Protein AF-A0A9D6LA74-F1 (afdb_monomer)

Radius of gyration: 14.02 Å; Cα contacts (8 Å, |Δi|>4): 87; chains: 1; bounding box: 35×27×33 Å

Mean predicted aligned error: 2.51 Å

Sequence (96 aa):
MTKRDMIVRLLLNLKGAYLRANEDESALAAVDRLLLITPDDPDQVRDRGLLLYRLQRHGPALDGLTDYLRRLPDAPDRESIEAHVATLRQIVASLN

Nearest PDB structures (foldseek):
  9gaw-assembly1_K  TM=8.231E-01  e=3.648E-02  Homo sapiens
  6hpg-assembly1_A  TM=8.186E-01  e=3.451E-02  Arabidopsis thaliana
  1a17-assembly1_A  TM=8.443E-01  e=6.366E-02  Homo sapiens
  6q3q-assembly1_B  TM=8.489E-01  e=8.410E-02  Arabidopsis
  6fdp-assembly1_A  TM=7.719E-01  e=6.731E-02  Homo sapiens

Organism: Eiseniibacteriota bacterium (NCBI:txid2212470)

Solvent-accessible surface area (backbone atoms only — not comparable to full-atom values): 5228 Å² total; per-residue (Å²): 138,51,75,66,56,52,51,52,53,51,36,54,51,47,25,53,50,22,56,75,68,69,36,53,70,60,20,38,56,29,37,55,56,45,35,76,76,42,73,80,42,63,66,50,46,43,52,42,14,54,38,30,43,75,70,67,40,44,67,66,13,39,55,38,42,52,50,45,47,69,76,40,78,82,43,93,58,42,70,63,54,50,53,51,42,54,51,35,50,57,54,58,61,73,77,111

Foldseek 3Di:
DDPLVVLLVVLVVQLVVCVVVVVLVSNLVSLVVNCVSVVPPLVSLLSNLVSCVVVVVLPSSLVSLVVSCVVCVPDPCNVVSVVSNVVSVVVVVVVD

InterPro domains:
  IPR011990 Tetratricopeptide-like helical domain superfamily [G3DSA:1.25.40.10] (4-94)
  IPR011990 Tetratricopeptide-like helical domain superfamily [SSF48452] (8-91)

pLDDT: mean 97.0, std 4.45, range [63.38, 98.88]

Structure (mmCIF, N/CA/C/O backbone):
data_AF-A0A9D6LA74-F1
#
_entry.id   AF-A0A9D6LA74-F1
#
loop_
_atom_site.group_PDB
_atom_site.id
_atom_site.type_symbol
_atom_site.label_atom_id
_atom_site.label_alt_id
_atom_site.label_comp_id
_atom_site.label_asym_id
_atom_site.label_entity_id
_atom_site.label_seq_id
_atom_site.pdbx_PDB_ins_code
_atom_site.Cartn_x
_atom_site.Cartn_y
_atom_site.Cartn_z
_atom_site.occupancy
_atom_site.B_iso_or_equiv
_atom_site.auth_seq_id
_atom_site.auth_comp_id
_atom_site.auth_asym_id
_atom_site.auth_atom_id
_atom_site.pdbx_PDB_model_num
ATOM 1 N N . MET A 1 1 ? 17.924 -5.823 -21.010 1.00 76.38 1 MET A N 1
ATOM 2 C CA . MET A 1 1 ? 17.682 -5.122 -19.731 1.00 76.38 1 MET A CA 1
ATOM 3 C C . MET A 1 1 ? 17.831 -3.632 -19.969 1.00 76.38 1 MET A C 1
ATOM 5 O O . MET A 1 1 ? 18.909 -3.189 -20.347 1.00 76.38 1 MET A O 1
ATOM 9 N N . THR A 1 2 ? 16.740 -2.881 -19.860 1.00 95.31 2 THR A N 1
ATOM 10 C CA . THR A 1 2 ? 16.713 -1.436 -20.123 1.00 95.31 2 THR A CA 1
ATOM 11 C C . THR A 1 2 ? 17.006 -0.629 -18.854 1.00 95.31 2 THR A C 1
ATOM 13 O O . THR A 1 2 ? 16.946 -1.150 -17.739 1.00 95.31 2 THR A O 1
ATOM 16 N N . LYS A 1 3 ? 17.286 0.675 -19.004 1.00 93.94 3 LYS A N 1
ATOM 17 C CA . LYS A 1 3 ? 17.384 1.605 -17.860 1.00 93.94 3 LYS A CA 1
ATOM 18 C C . LYS A 1 3 ? 16.103 1.613 -17.022 1.00 93.94 3 LYS A C 1
ATOM 20 O O . LYS A 1 3 ? 16.175 1.673 -15.800 1.00 93.94 3 LYS A O 1
ATOM 25 N N . ARG A 1 4 ? 14.947 1.486 -17.678 1.00 94.94 4 ARG A N 1
ATOM 26 C CA . ARG A 1 4 ? 13.640 1.367 -17.029 1.00 94.94 4 ARG A CA 1
ATOM 27 C C . ARG A 1 4 ? 13.570 0.122 -16.144 1.00 94.94 4 ARG A C 1
ATOM 29 O O . ARG A 1 4 ? 13.238 0.244 -14.971 1.00 94.94 4 ARG A O 1
ATOM 36 N N . ASP A 1 5 ? 13.959 -1.039 -16.673 1.00 95.25 5 ASP A N 1
ATOM 37 C CA . ASP A 1 5 ? 13.931 -2.310 -15.929 1.00 95.25 5 ASP A CA 1
ATOM 38 C C . ASP A 1 5 ? 14.870 -2.276 -14.716 1.00 95.25 5 ASP A C 1
ATOM 40 O O . ASP A 1 5 ? 14.539 -2.792 -13.649 1.00 95.25 5 ASP A O 1
ATOM 44 N N . MET A 1 6 ? 16.033 -1.628 -14.862 1.00 97.38 6 MET A N 1
ATOM 45 C CA . MET A 1 6 ? 16.971 -1.398 -13.759 1.00 97.38 6 MET A CA 1
ATOM 46 C C . MET A 1 6 ? 16.352 -0.552 -12.644 1.00 97.38 6 MET A C 1
ATOM 48 O O . MET A 1 6 ? 16.457 -0.922 -11.476 1.00 97.38 6 MET A O 1
ATOM 52 N N . ILE A 1 7 ? 15.683 0.550 -12.996 1.00 97.31 7 ILE A N 1
ATOM 53 C CA . ILE A 1 7 ? 15.025 1.432 -12.022 1.00 97.31 7 ILE A CA 1
ATOM 54 C C . ILE A 1 7 ? 13.897 0.691 -11.301 1.00 97.31 7 ILE A C 1
ATOM 56 O O . ILE A 1 7 ? 13.834 0.740 -10.075 1.00 97.31 7 ILE A O 1
ATOM 60 N N . VAL A 1 8 ? 13.052 -0.043 -12.030 1.00 97.75 8 VAL A N 1
ATOM 61 C CA . VAL A 1 8 ? 11.973 -0.842 -11.426 1.00 97.75 8 VAL A CA 1
ATOM 62 C C . VAL A 1 8 ? 12.546 -1.866 -10.447 1.00 97.75 8 VAL A C 1
ATOM 64 O O . VAL A 1 8 ? 12.095 -1.942 -9.307 1.00 97.75 8 VAL A O 1
ATOM 67 N N . ARG A 1 9 ? 13.592 -2.608 -10.838 1.00 97.94 9 ARG A N 1
ATOM 68 C CA . ARG A 1 9 ? 14.234 -3.588 -9.949 1.00 97.94 9 ARG A CA 1
ATOM 69 C C . ARG A 1 9 ? 14.804 -2.935 -8.689 1.00 97.94 9 ARG A C 1
ATOM 71 O O . ARG A 1 9 ? 14.621 -3.473 -7.600 1.00 97.94 9 ARG A O 1
ATOM 78 N N . LEU A 1 10 ? 15.482 -1.795 -8.826 1.00 98.44 10 LEU A N 1
ATOM 79 C CA . LEU A 1 10 ? 16.043 -1.063 -7.692 1.00 98.44 10 LEU A CA 1
ATOM 80 C C . LEU A 1 10 ? 14.946 -0.579 -6.735 1.00 98.44 10 LEU A C 1
ATOM 82 O O . LEU A 1 10 ? 15.068 -0.770 -5.529 1.00 98.44 10 LEU A O 1
ATOM 86 N N . LEU A 1 11 ? 13.864 -0.003 -7.262 1.00 98.69 11 LEU A N 1
ATOM 87 C CA . LEU A 1 11 ? 12.741 0.470 -6.453 1.00 98.69 11 LEU A CA 1
ATOM 88 C C . LEU A 1 11 ? 12.015 -0.678 -5.742 1.00 98.69 11 LEU A C 1
ATOM 90 O O . LEU A 1 11 ? 11.679 -0.540 -4.569 1.00 98.69 11 LEU A O 1
ATOM 94 N N . LEU A 1 12 ? 11.834 -1.828 -6.399 1.00 98.56 12 LEU A N 1
ATOM 95 C CA . LEU A 1 12 ? 11.280 -3.027 -5.759 1.00 98.56 12 LEU A CA 1
ATOM 96 C C . LEU A 1 12 ? 12.179 -3.527 -4.619 1.00 98.56 12 LEU A C 1
ATOM 98 O O . LEU A 1 12 ? 11.681 -3.886 -3.551 1.00 98.56 12 LEU A O 1
ATOM 102 N N . ASN A 1 13 ? 13.501 -3.507 -4.815 1.00 98.69 13 ASN A N 1
ATOM 103 C CA . ASN A 1 13 ? 14.457 -3.876 -3.771 1.00 98.69 13 ASN A CA 1
ATOM 104 C C . ASN A 1 13 ? 14.406 -2.900 -2.584 1.00 98.69 13 ASN A C 1
ATOM 106 O O . ASN A 1 13 ? 14.396 -3.350 -1.437 1.00 98.69 13 ASN A O 1
ATOM 110 N N . LEU A 1 14 ? 14.333 -1.590 -2.850 1.00 98.69 14 LEU A N 1
ATOM 111 C CA . LEU A 1 14 ? 14.185 -0.557 -1.820 1.00 98.69 14 LEU A CA 1
ATOM 112 C C . LEU A 1 14 ? 12.872 -0.710 -1.053 1.00 98.69 14 LEU A C 1
ATOM 114 O O . LEU A 1 14 ? 12.905 -0.759 0.171 1.00 98.69 14 LEU A O 1
ATOM 118 N N . LYS A 1 15 ? 11.741 -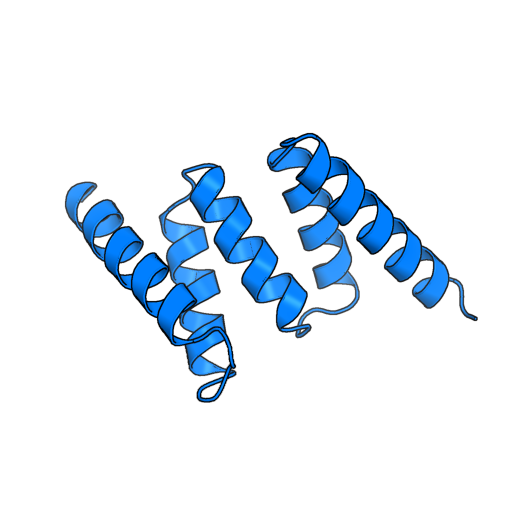0.886 -1.750 1.00 98.75 15 LYS A N 1
ATOM 119 C CA . LYS A 1 15 ? 10.441 -1.179 -1.128 1.00 98.75 15 LYS A CA 1
ATOM 120 C C . LYS A 1 15 ? 10.566 -2.348 -0.153 1.00 98.75 15 LYS A C 1
ATOM 122 O O . LYS A 1 15 ? 10.202 -2.224 1.010 1.00 98.75 15 LYS A O 1
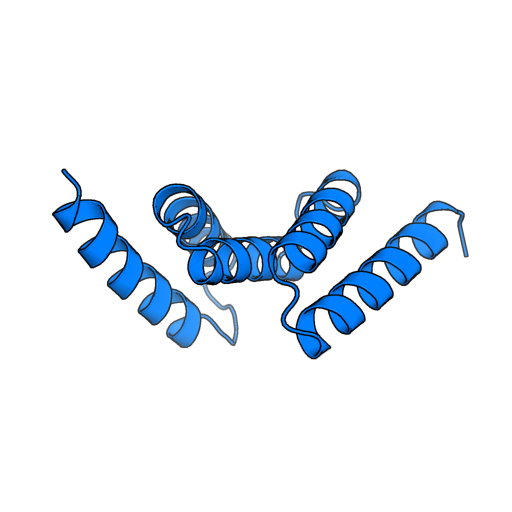ATOM 127 N N . GLY A 1 16 ? 11.130 -3.470 -0.606 1.00 98.69 16 GLY A N 1
ATOM 128 C CA . GLY A 1 16 ? 11.319 -4.646 0.242 1.00 98.69 16 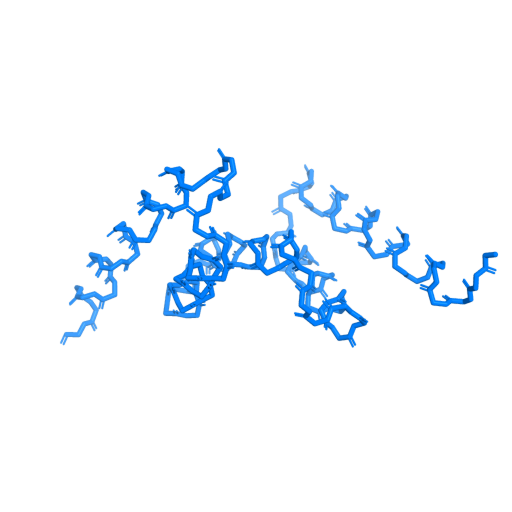GLY A CA 1
ATOM 129 C C . GLY A 1 16 ? 12.226 -4.387 1.451 1.00 98.69 16 GLY A C 1
ATOM 130 O O . GLY A 1 16 ? 11.953 -4.902 2.532 1.00 98.69 16 GLY A O 1
ATOM 131 N N . ALA A 1 17 ? 13.294 -3.601 1.291 1.00 98.81 17 ALA A N 1
ATOM 132 C CA . ALA A 1 17 ? 14.184 -3.233 2.392 1.00 98.81 17 ALA A CA 1
ATOM 133 C C . ALA A 1 17 ? 13.479 -2.353 3.434 1.00 98.81 17 ALA A C 1
ATOM 135 O O . ALA A 1 17 ? 13.529 -2.678 4.619 1.00 98.81 17 ALA A O 1
ATOM 136 N N . TYR A 1 18 ? 12.764 -1.316 2.995 1.00 98.81 18 TYR A N 1
ATOM 137 C CA . TYR A 1 18 ? 12.007 -0.429 3.877 1.00 98.81 18 TYR A CA 1
ATOM 138 C C . TYR A 1 18 ? 10.877 -1.156 4.609 1.00 98.81 18 TYR A C 1
ATOM 140 O O . TYR A 1 18 ? 10.723 -0.978 5.813 1.00 98.81 18 TYR A O 1
ATOM 148 N N . LEU A 1 19 ? 10.158 -2.058 3.930 1.00 98.44 19 LEU A N 1
ATOM 149 C CA . LEU A 1 19 ? 9.134 -2.892 4.567 1.00 98.44 19 LEU A CA 1
ATOM 150 C C . LEU A 1 19 ? 9.714 -3.774 5.680 1.00 98.44 19 LEU A C 1
ATOM 152 O O . LEU A 1 19 ? 9.129 -3.853 6.755 1.00 98.44 19 LEU A O 1
ATOM 156 N N . ARG A 1 20 ? 10.877 -4.407 5.459 1.00 98.50 20 ARG A N 1
ATOM 157 C CA . ARG A 1 20 ? 11.557 -5.208 6.498 1.00 98.50 20 ARG A CA 1
ATOM 158 C C . ARG A 1 20 ? 12.052 -4.359 7.669 1.00 98.50 20 ARG A C 1
ATOM 160 O O . ARG A 1 20 ? 12.110 -4.858 8.786 1.00 98.50 20 ARG A O 1
ATOM 167 N N . ALA A 1 21 ? 12.411 -3.105 7.409 1.00 98.44 21 ALA A N 1
ATOM 168 C CA . ALA A 1 21 ? 12.827 -2.145 8.426 1.00 98.44 21 ALA A CA 1
ATOM 169 C C . ALA A 1 21 ? 11.645 -1.453 9.136 1.00 98.44 21 ALA A C 1
ATOM 171 O O . ALA A 1 21 ? 11.872 -0.687 10.066 1.00 98.44 21 ALA A O 1
ATOM 172 N N . ASN A 1 22 ? 10.396 -1.726 8.730 1.00 97.75 22 ASN A N 1
ATOM 173 C CA . ASN A 1 22 ? 9.189 -1.014 9.173 1.00 97.75 22 ASN A CA 1
ATOM 174 C C . ASN A 1 22 ? 9.226 0.505 8.909 1.00 97.75 22 ASN A C 1
ATOM 176 O O . ASN A 1 22 ? 8.582 1.284 9.608 1.00 97.75 22 ASN A O 1
ATOM 180 N N . GLU A 1 23 ? 9.959 0.935 7.881 1.00 98.69 23 GLU A N 1
ATOM 181 C CA . GLU A 1 23 ? 10.017 2.330 7.443 1.00 98.69 23 GLU A CA 1
ATOM 182 C C . GLU A 1 23 ? 8.906 2.622 6.422 1.00 98.69 23 GLU A C 1
ATOM 184 O O . GLU A 1 23 ? 9.137 2.689 5.212 1.00 98.69 23 GLU A O 1
ATOM 189 N N . ASP A 1 24 ? 7.675 2.779 6.907 1.00 98.44 24 ASP A N 1
ATOM 190 C CA . ASP A 1 24 ? 6.484 2.832 6.047 1.00 98.44 24 ASP A CA 1
ATOM 191 C C . ASP A 1 24 ? 6.432 4.050 5.117 1.00 98.44 24 ASP A C 1
ATOM 193 O O . ASP A 1 24 ? 6.027 3.920 3.962 1.00 98.44 24 ASP A O 1
ATOM 197 N N . GLU A 1 25 ? 6.904 5.218 5.562 1.00 98.69 25 GLU A N 1
ATOM 198 C CA . GLU A 1 25 ? 7.011 6.410 4.704 1.00 98.69 25 GLU A CA 1
ATOM 199 C C . GLU A 1 25 ? 7.994 6.185 3.545 1.00 98.69 25 GLU A C 1
ATOM 201 O O . GLU A 1 25 ? 7.701 6.508 2.392 1.00 98.69 25 GLU A O 1
ATOM 206 N N . SER A 1 26 ? 9.149 5.574 3.826 1.00 98.81 26 SER A N 1
ATOM 207 C CA . SER A 1 26 ? 10.159 5.254 2.814 1.00 98.81 26 SER A CA 1
ATOM 208 C C . SER A 1 26 ? 9.643 4.206 1.821 1.00 98.81 26 SER A C 1
ATOM 210 O O . SER A 1 26 ? 9.837 4.338 0.608 1.00 98.81 26 SER A O 1
ATOM 212 N N . ALA A 1 27 ? 8.939 3.182 2.317 1.00 98.88 27 ALA A N 1
ATOM 213 C CA . ALA A 1 27 ? 8.303 2.167 1.483 1.00 98.88 27 ALA A CA 1
ATOM 214 C C . ALA A 1 27 ? 7.229 2.781 0.573 1.00 98.88 27 ALA A C 1
ATOM 216 O O . ALA A 1 27 ? 7.228 2.516 -0.632 1.00 98.88 27 AL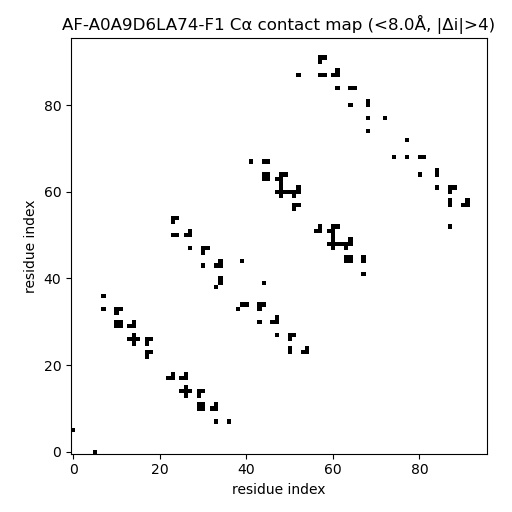A A O 1
ATOM 217 N N . LEU A 1 28 ? 6.371 3.650 1.119 1.00 98.81 28 LEU A N 1
ATOM 218 C CA . LEU A 1 28 ? 5.342 4.356 0.356 1.00 98.81 28 LEU A CA 1
ATOM 219 C C . LEU A 1 28 ? 5.973 5.203 -0.750 1.00 98.81 28 LEU A C 1
ATOM 221 O O . LEU A 1 28 ? 5.555 5.130 -1.902 1.00 98.81 28 LEU A O 1
ATOM 225 N N . ALA A 1 29 ? 7.048 5.923 -0.435 1.00 98.81 29 ALA A N 1
ATOM 226 C CA . ALA A 1 29 ? 7.746 6.746 -1.408 1.00 98.81 29 ALA A CA 1
ATOM 227 C C . ALA A 1 29 ? 8.381 5.912 -2.546 1.00 98.81 29 ALA A C 1
ATOM 229 O O . ALA A 1 29 ? 8.490 6.391 -3.681 1.00 98.81 29 ALA A O 1
ATOM 230 N N . ALA A 1 30 ? 8.817 4.676 -2.278 1.00 98.81 30 ALA A N 1
ATOM 231 C CA . ALA A 1 30 ? 9.281 3.753 -3.315 1.00 98.81 30 ALA A CA 1
ATOM 232 C C . ALA A 1 30 ? 8.121 3.253 -4.195 1.00 98.81 30 ALA A C 1
ATOM 234 O O . ALA A 1 30 ? 8.262 3.211 -5.419 1.00 98.81 30 ALA A O 1
ATOM 235 N N . VAL A 1 31 ? 6.971 2.934 -3.590 1.00 98.81 31 VAL A N 1
ATOM 236 C CA . VAL A 1 31 ? 5.749 2.525 -4.302 1.00 98.81 31 VAL A CA 1
ATOM 237 C C . VAL A 1 31 ? 5.213 3.645 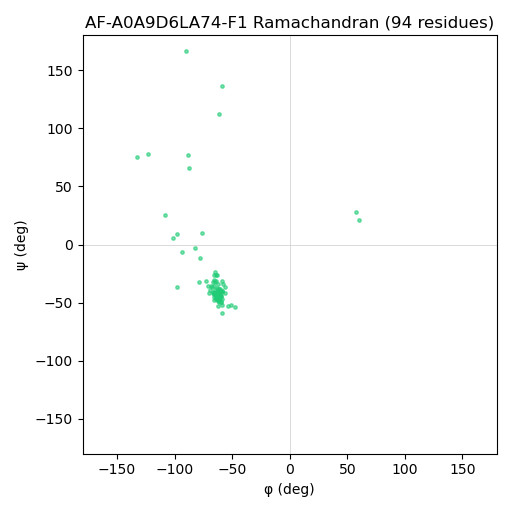-5.193 1.00 98.81 31 VAL A C 1
ATOM 239 O O . VAL A 1 31 ? 4.935 3.401 -6.363 1.00 98.81 31 VAL A O 1
ATOM 242 N N . ASP A 1 32 ? 5.146 4.883 -4.702 1.00 98.62 32 ASP A N 1
ATOM 243 C CA . ASP A 1 32 ? 4.699 6.030 -5.501 1.00 98.62 32 ASP A CA 1
ATOM 244 C C . ASP A 1 32 ? 5.582 6.220 -6.747 1.00 98.62 32 ASP A C 1
ATOM 246 O O . ASP A 1 32 ? 5.084 6.446 -7.849 1.00 98.62 32 ASP A O 1
ATOM 250 N N . ARG A 1 33 ? 6.904 6.043 -6.614 1.00 98.62 33 ARG A N 1
ATOM 251 C CA . ARG A 1 33 ? 7.834 6.090 -7.756 1.00 98.62 33 ARG A CA 1
ATOM 252 C C . ARG A 1 33 ? 7.651 4.920 -8.718 1.00 98.62 33 ARG A C 1
ATOM 254 O O . ARG A 1 33 ? 7.808 5.115 -9.921 1.00 98.62 33 ARG A O 1
ATOM 261 N N . LEU A 1 34 ? 7.328 3.726 -8.219 1.00 98.69 34 LEU A N 1
ATOM 262 C CA . LEU A 1 34 ? 6.977 2.595 -9.078 1.00 98.69 34 LEU A CA 1
ATOM 263 C C . LEU A 1 34 ? 5.710 2.898 -9.874 1.00 98.69 34 LEU A C 1
ATOM 265 O O . LEU A 1 34 ? 5.713 2.692 -11.080 1.00 98.69 34 LEU A O 1
ATOM 269 N N . LEU A 1 35 ? 4.679 3.470 -9.253 1.00 98.06 35 LEU A N 1
ATOM 270 C CA . LEU A 1 35 ? 3.428 3.826 -9.929 1.00 98.06 35 LEU A CA 1
ATOM 271 C C . LEU A 1 35 ? 3.598 4.937 -10.978 1.00 98.06 35 LEU A C 1
ATOM 273 O O . LEU A 1 35 ? 2.878 4.943 -11.967 1.00 98.06 35 LEU A O 1
ATOM 277 N N . LEU A 1 36 ? 4.597 5.819 -10.865 1.00 97.94 36 LEU A N 1
ATOM 278 C CA . LEU A 1 36 ? 4.944 6.731 -11.972 1.00 97.94 36 LEU A CA 1
ATOM 279 C C . LEU A 1 36 ? 5.439 5.986 -13.225 1.00 97.94 36 LEU A C 1
ATOM 281 O O . LEU A 1 36 ? 5.344 6.494 -14.341 1.00 97.94 36 LEU A O 1
ATOM 285 N N . ILE A 1 37 ? 6.001 4.789 -13.047 1.00 97.31 37 ILE A N 1
ATOM 286 C CA . ILE A 1 37 ? 6.580 3.962 -14.110 1.00 97.31 37 ILE A CA 1
ATOM 287 C C . ILE A 1 37 ? 5.574 2.894 -14.568 1.00 97.31 37 ILE A C 1
ATOM 289 O O . ILE A 1 37 ? 5.502 2.567 -15.753 1.00 97.31 37 ILE A O 1
ATOM 293 N N . THR A 1 38 ? 4.786 2.339 -13.659 1.00 95.38 38 THR A N 1
ATOM 294 C CA . THR A 1 38 ? 3.779 1.305 -13.914 1.00 95.38 38 THR A CA 1
ATOM 295 C C . THR A 1 38 ? 2.472 1.691 -13.213 1.00 95.38 38 THR A C 1
ATOM 297 O O . THR A 1 38 ? 2.162 1.123 -12.166 1.00 95.38 38 THR A O 1
ATOM 300 N N . PRO A 1 39 ? 1.712 2.660 -13.761 1.00 95.44 39 PRO A N 1
ATOM 301 C CA . PRO A 1 39 ? 0.553 3.254 -13.080 1.00 95.44 39 PRO A CA 1
ATOM 302 C C . PRO A 1 39 ? -0.539 2.254 -12.711 1.00 95.44 39 PRO A C 1
ATOM 304 O O . PRO A 1 39 ? -1.206 2.402 -11.692 1.00 95.44 39 PRO A O 1
ATOM 307 N N . ASP A 1 40 ? -0.686 1.217 -13.530 1.00 92.25 40 ASP A N 1
ATOM 308 C CA . ASP A 1 40 ? -1.759 0.240 -13.410 1.00 92.25 40 ASP A CA 1
ATOM 309 C C . ASP A 1 40 ? -1.327 -1.069 -12.746 1.00 92.25 40 ASP A C 1
ATOM 311 O O . ASP A 1 40 ? -2.143 -1.991 -12.699 1.00 92.25 40 ASP A O 1
ATOM 315 N N . ASP A 1 41 ? -0.086 -1.156 -12.246 1.00 96.44 41 ASP A N 1
ATOM 316 C CA . ASP A 1 41 ? 0.430 -2.352 -11.574 1.00 96.44 41 ASP A CA 1
ATOM 317 C C . ASP A 1 41 ? -0.407 -2.643 -10.315 1.00 96.44 41 ASP A C 1
ATOM 319 O O . ASP A 1 41 ? -0.375 -1.864 -9.353 1.00 96.44 41 ASP A O 1
ATOM 323 N N . PRO A 1 42 ? -1.169 -3.751 -10.305 1.00 95.38 42 PRO A N 1
ATOM 324 C CA . PRO A 1 42 ? -2.109 -4.024 -9.232 1.00 95.38 42 PRO A CA 1
ATOM 325 C C . PRO A 1 42 ? -1.422 -4.289 -7.893 1.00 95.38 42 PRO A C 1
ATOM 327 O O . PRO A 1 42 ? -1.967 -3.912 -6.855 1.00 95.38 42 PRO A O 1
ATOM 330 N N . ASP A 1 43 ? -0.222 -4.876 -7.899 1.00 96.44 43 ASP A N 1
ATOM 331 C CA . ASP A 1 43 ? 0.536 -5.109 -6.674 1.00 96.44 43 ASP A CA 1
ATOM 332 C C . ASP A 1 43 ? 0.968 -3.780 -6.058 1.00 96.44 43 ASP A C 1
ATOM 334 O O . ASP A 1 43 ? 0.858 -3.596 -4.848 1.00 96.44 43 ASP A O 1
ATOM 338 N N . GLN A 1 44 ? 1.412 -2.821 -6.877 1.00 98.12 44 GLN A N 1
ATOM 339 C CA . GLN A 1 44 ? 1.825 -1.517 -6.357 1.00 98.12 44 GLN A CA 1
ATOM 340 C C . GLN A 1 44 ? 0.633 -0.679 -5.878 1.00 98.12 44 GLN A C 1
ATOM 342 O O . GLN A 1 44 ? 0.752 0.017 -4.870 1.00 98.12 44 GLN A O 1
ATOM 347 N N . VAL A 1 45 ? -0.526 -0.761 -6.542 1.00 98.00 45 VAL A N 1
ATOM 348 C CA . VAL A 1 45 ? -1.755 -0.085 -6.086 1.00 98.00 45 VAL A CA 1
ATOM 349 C C . VAL A 1 45 ? -2.216 -0.640 -4.735 1.00 98.00 45 VAL A C 1
ATOM 351 O O . VAL A 1 45 ? -2.484 0.139 -3.815 1.00 98.00 45 VAL A O 1
ATOM 354 N N . ARG A 1 46 ? -2.254 -1.971 -4.584 1.00 98.38 46 ARG A N 1
ATOM 355 C CA . ARG A 1 46 ? -2.579 -2.626 -3.309 1.00 98.38 46 ARG A CA 1
ATOM 356 C C . ARG A 1 46 ? -1.602 -2.217 -2.212 1.00 98.38 46 ARG A C 1
ATOM 358 O O . ARG A 1 46 ? -2.025 -1.765 -1.148 1.00 98.38 46 ARG A O 1
ATOM 365 N N . ASP A 1 47 ? -0.302 -2.344 -2.473 1.00 98.56 47 ASP A N 1
ATOM 366 C CA . ASP A 1 47 ? 0.743 -2.048 -1.492 1.00 98.56 47 ASP A CA 1
ATOM 367 C C . ASP A 1 47 ? 0.684 -0.580 -1.043 1.00 98.56 47 ASP A C 1
ATOM 369 O O . ASP A 1 47 ? 0.835 -0.292 0.146 1.00 98.56 47 ASP A O 1
ATOM 373 N N . ARG A 1 48 ? 0.384 0.351 -1.962 1.00 98.75 48 ARG A N 1
ATOM 374 C CA . ARG A 1 48 ? 0.157 1.765 -1.638 1.00 98.75 48 ARG A CA 1
ATOM 375 C C . ARG A 1 48 ? -1.002 1.938 -0.662 1.00 98.75 48 ARG A C 1
ATOM 377 O O . ARG A 1 48 ? -0.850 2.638 0.336 1.00 98.75 48 ARG A O 1
ATOM 384 N N . GLY A 1 49 ? -2.145 1.311 -0.936 1.00 98.56 49 GLY A N 1
ATOM 385 C CA . GLY A 1 49 ? -3.321 1.379 -0.068 1.00 98.56 49 GLY A CA 1
ATOM 386 C C . GLY A 1 49 ? -3.044 0.844 1.340 1.00 98.56 49 GLY A C 1
ATOM 387 O O . GLY A 1 49 ? -3.383 1.495 2.329 1.00 98.56 49 GLY A O 1
ATOM 388 N N . LEU A 1 50 ? -2.347 -0.292 1.443 1.00 98.75 50 LEU A N 1
ATOM 389 C CA . LEU A 1 50 ? -1.967 -0.891 2.727 1.00 98.75 50 LEU A CA 1
ATOM 390 C C . LEU A 1 50 ? -0.958 -0.030 3.505 1.00 98.75 50 LEU A C 1
ATOM 392 O O . LEU A 1 50 ? -1.094 0.132 4.718 1.00 98.75 50 LEU A O 1
ATOM 396 N N . LEU A 1 51 ? 0.029 0.562 2.829 1.00 98.81 51 LEU A N 1
ATOM 397 C CA . LEU A 1 51 ? 0.986 1.478 3.460 1.00 98.81 51 LEU A CA 1
ATOM 398 C C . LEU A 1 51 ? 0.314 2.762 3.951 1.00 98.81 51 LEU A C 1
ATOM 400 O O . LEU A 1 51 ? 0.565 3.195 5.073 1.00 98.81 51 LEU A O 1
ATOM 404 N N . LEU A 1 52 ? -0.590 3.341 3.157 1.00 98.81 52 LEU A N 1
ATOM 405 C CA . LEU A 1 52 ? -1.394 4.489 3.583 1.00 98.81 52 LEU A CA 1
ATOM 406 C C . LEU A 1 52 ? -2.244 4.152 4.812 1.00 98.81 52 LEU A C 1
ATOM 408 O O . LEU A 1 52 ? -2.338 4.970 5.725 1.00 98.81 52 LEU A O 1
ATOM 412 N N . TYR A 1 53 ? -2.817 2.946 4.868 1.00 98.50 53 TYR A N 1
ATOM 413 C CA . TYR A 1 53 ? -3.555 2.494 6.042 1.00 98.50 53 TYR A CA 1
ATOM 414 C C . TYR A 1 53 ? -2.661 2.409 7.287 1.00 98.50 53 TYR A C 1
ATOM 416 O O . TYR A 1 53 ? -3.017 2.974 8.321 1.00 98.50 53 TYR A O 1
ATOM 424 N N . ARG A 1 54 ? -1.476 1.789 7.181 1.00 97.94 54 ARG A N 1
ATOM 425 C CA . ARG A 1 54 ? -0.491 1.715 8.280 1.00 97.94 54 ARG A CA 1
ATOM 426 C C . ARG A 1 54 ? -0.099 3.101 8.794 1.00 97.94 54 ARG A C 1
ATOM 428 O O . ARG A 1 54 ? -0.075 3.322 10.000 1.00 97.94 54 ARG A O 1
ATOM 435 N N . LEU A 1 55 ? 0.091 4.050 7.879 1.00 98.56 55 LEU A N 1
ATOM 436 C CA . LEU A 1 55 ? 0.409 5.455 8.160 1.00 98.56 55 LEU A CA 1
ATOM 437 C C . LEU A 1 55 ? -0.795 6.293 8.631 1.00 98.56 55 LEU A C 1
ATOM 439 O O . LEU A 1 55 ? -0.698 7.516 8.697 1.00 98.56 55 LEU A O 1
ATOM 443 N N . GLN A 1 56 ? -1.935 5.665 8.930 1.00 97.94 56 GLN A N 1
ATOM 444 C CA . GLN A 1 56 ? -3.169 6.317 9.385 1.00 97.94 56 GLN A CA 1
ATOM 445 C C . GLN A 1 56 ? -3.750 7.345 8.391 1.00 97.94 56 GLN A C 1
ATOM 447 O O . GLN A 1 56 ? -4.562 8.201 8.737 1.00 97.94 56 GLN A O 1
ATOM 452 N N . ARG A 1 57 ? -3.382 7.248 7.110 1.00 98.31 57 ARG A N 1
ATOM 453 C CA . ARG A 1 57 ? -3.913 8.081 6.021 1.00 98.31 57 ARG A CA 1
ATOM 454 C C . ARG A 1 57 ? -5.180 7.432 5.457 1.00 98.31 57 ARG A C 1
ATOM 456 O O . ARG A 1 57 ? -5.203 6.953 4.324 1.00 98.31 57 ARG A O 1
ATOM 463 N N . HIS A 1 58 ? -6.227 7.379 6.282 1.00 98.12 58 HIS A N 1
ATOM 464 C CA . HIS A 1 58 ? -7.388 6.504 6.080 1.00 98.12 58 HIS A CA 1
ATOM 465 C C . HIS A 1 58 ? -8.214 6.791 4.819 1.00 98.12 58 HIS A C 1
ATOM 467 O O . HIS A 1 58 ? -8.562 5.848 4.118 1.00 98.12 58 HIS A O 1
ATOM 473 N N . GLY A 1 59 ? -8.497 8.058 4.498 1.00 98.06 59 GLY A N 1
ATOM 474 C CA . GLY A 1 59 ? -9.258 8.416 3.289 1.00 98.06 59 GLY A CA 1
ATOM 475 C C . GLY A 1 59 ? -8.576 7.920 2.005 1.00 98.06 59 GLY A C 1
ATOM 476 O O . GLY A 1 59 ? -9.127 7.065 1.316 1.00 98.06 59 GLY A O 1
ATOM 477 N N . PRO 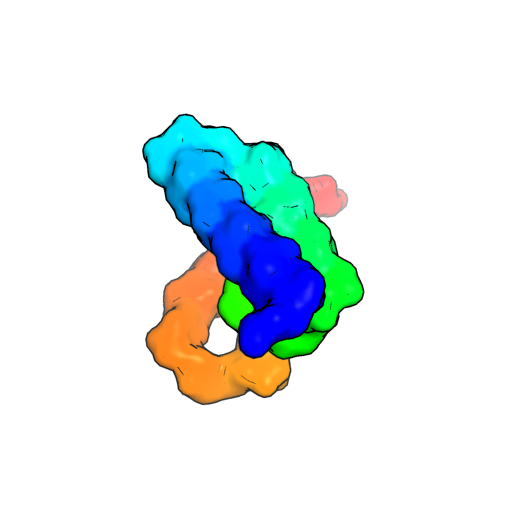A 1 60 ? -7.323 8.335 1.738 1.00 98.19 60 PRO A N 1
ATOM 478 C CA . PRO A 1 60 ? -6.566 7.843 0.587 1.00 98.19 60 PRO A CA 1
ATOM 479 C C . PRO A 1 60 ? -6.369 6.319 0.559 1.00 98.19 60 PRO A C 1
ATOM 481 O O . PRO A 1 60 ? -6.325 5.727 -0.520 1.00 98.19 60 PRO A O 1
ATOM 484 N N . ALA A 1 61 ? -6.233 5.674 1.724 1.00 98.75 61 ALA A N 1
ATOM 485 C CA . ALA A 1 61 ? -6.156 4.217 1.813 1.00 98.75 61 ALA A CA 1
ATOM 486 C C . ALA A 1 61 ? -7.470 3.550 1.377 1.00 98.75 61 ALA A C 1
ATOM 488 O O . ALA A 1 61 ? -7.445 2.595 0.600 1.00 98.75 61 ALA A O 1
ATOM 489 N N . LEU A 1 62 ? -8.609 4.071 1.847 1.00 98.62 62 LEU A N 1
ATOM 490 C CA . LEU A 1 62 ? -9.939 3.581 1.496 1.00 98.62 62 LEU A CA 1
ATOM 491 C C . LEU A 1 62 ? -10.192 3.703 -0.006 1.00 98.62 62 LEU A C 1
ATOM 493 O O . LEU A 1 62 ? -10.627 2.730 -0.625 1.00 98.62 62 LEU A O 1
ATOM 497 N N . ASP A 1 63 ? -9.878 4.860 -0.586 1.00 97.88 63 ASP A N 1
ATOM 498 C CA . ASP A 1 63 ? -10.046 5.108 -2.018 1.00 97.88 63 ASP A CA 1
ATOM 499 C C . ASP A 1 63 ? -9.211 4.121 -2.845 1.00 97.88 63 ASP A C 1
ATOM 501 O O . ASP A 1 63 ? -9.733 3.441 -3.731 1.00 97.88 63 ASP A O 1
ATOM 505 N N . GLY A 1 64 ? -7.925 3.977 -2.506 1.00 97.44 64 GLY A N 1
ATOM 506 C CA . GLY A 1 64 ? -7.004 3.098 -3.227 1.00 97.44 64 GLY A CA 1
ATOM 507 C C . GLY A 1 64 ? -7.380 1.615 -3.151 1.00 97.44 64 GLY A C 1
ATOM 508 O O . GLY A 1 64 ? -7.395 0.930 -4.173 1.00 97.44 64 GLY A O 1
ATOM 509 N N . LEU A 1 65 ? -7.718 1.108 -1.961 1.00 98.56 65 LEU A N 1
ATOM 510 C CA . LEU A 1 65 ? -8.087 -0.303 -1.787 1.00 98.56 65 LEU A CA 1
ATOM 511 C C . LEU A 1 65 ? -9.469 -0.625 -2.374 1.00 98.56 65 LEU A C 1
ATOM 513 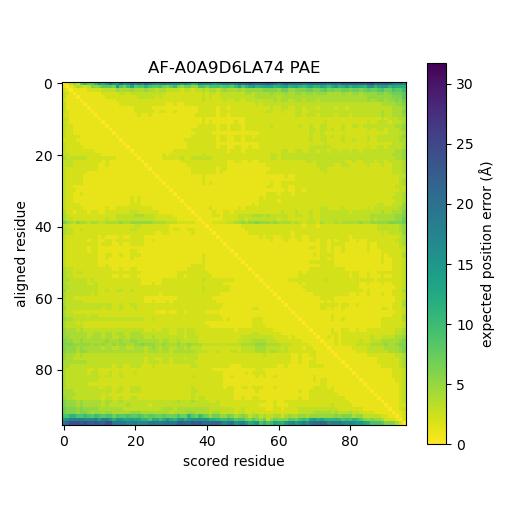O O . LEU A 1 65 ? -9.677 -1.725 -2.887 1.00 98.56 65 LEU A O 1
ATOM 517 N N . THR A 1 66 ? -10.402 0.331 -2.362 1.00 98.25 66 THR A N 1
ATOM 518 C CA . THR A 1 66 ? -11.697 0.169 -3.042 1.00 98.25 66 THR A CA 1
ATOM 519 C C . THR A 1 66 ? -11.509 0.090 -4.558 1.00 98.25 66 THR A C 1
ATOM 521 O O . THR A 1 66 ? -12.121 -0.761 -5.205 1.00 98.25 66 THR A O 1
ATOM 524 N N . ASP A 1 67 ? -10.645 0.933 -5.134 1.00 96.44 67 ASP A N 1
ATOM 525 C CA . ASP A 1 67 ? -10.339 0.875 -6.566 1.00 96.44 67 ASP A CA 1
ATOM 526 C C . ASP A 1 67 ? -9.661 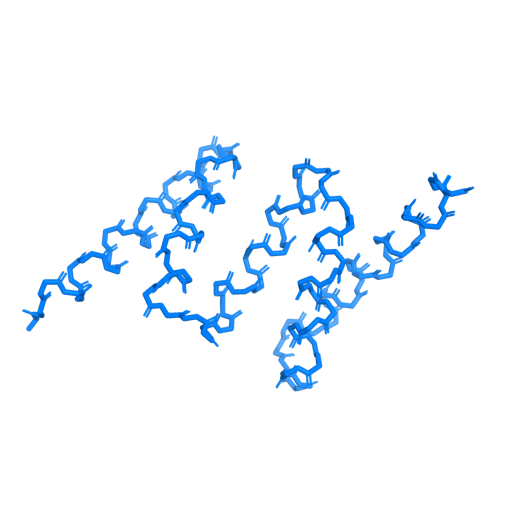-0.444 -6.963 1.00 96.44 67 ASP A C 1
ATOM 528 O O . ASP A 1 67 ? -10.052 -1.060 -7.956 1.00 96.44 67 ASP A O 1
ATOM 532 N N . TYR A 1 68 ? -8.718 -0.929 -6.147 1.00 98.00 68 TYR A N 1
ATOM 533 C CA . TYR A 1 68 ? -8.080 -2.235 -6.334 1.00 98.00 68 TYR A CA 1
ATOM 534 C C . TYR A 1 68 ? -9.111 -3.369 -6.457 1.00 98.00 68 TYR A C 1
ATOM 536 O O . TYR A 1 68 ? -9.119 -4.090 -7.456 1.00 98.00 68 TYR A O 1
ATOM 544 N N . LEU A 1 69 ? -10.036 -3.471 -5.496 1.00 98.19 69 LEU A N 1
ATOM 545 C CA . LEU A 1 69 ? -11.097 -4.487 -5.491 1.00 98.19 69 LEU A CA 1
ATOM 546 C C . LEU A 1 69 ? -12.053 -4.367 -6.682 1.00 98.19 69 LEU A C 1
ATOM 548 O O . LEU A 1 69 ? -12.568 -5.368 -7.181 1.00 98.19 69 LEU A O 1
ATOM 552 N N . ARG A 1 70 ? -12.310 -3.138 -7.139 1.00 97.06 70 ARG A N 1
ATOM 553 C CA . ARG A 1 70 ? -13.158 -2.877 -8.307 1.00 97.06 70 ARG A CA 1
ATOM 554 C C . ARG A 1 70 ? -12.488 -3.336 -9.602 1.00 97.06 70 ARG A C 1
ATOM 556 O O . ARG A 1 70 ? -13.172 -3.832 -10.493 1.00 97.06 70 ARG A O 1
ATOM 563 N N . ARG A 1 71 ? -11.173 -3.143 -9.726 1.00 95.75 71 ARG A N 1
ATOM 564 C CA . ARG A 1 71 ? -10.393 -3.514 -10.919 1.00 95.75 71 ARG A CA 1
ATOM 565 C C . ARG A 1 71 ? -10.072 -5.005 -10.974 1.00 95.75 71 ARG A C 1
ATOM 567 O O . ARG A 1 71 ? -9.991 -5.554 -12.069 1.00 95.75 71 ARG A O 1
ATOM 574 N N . LEU A 1 72 ? -9.893 -5.643 -9.820 1.00 96.81 72 LEU A N 1
ATOM 575 C CA . LEU A 1 72 ? -9.570 -7.061 -9.696 1.00 96.81 72 LEU A CA 1
ATOM 576 C C . LEU A 1 72 ? -10.612 -7.777 -8.829 1.00 96.81 72 LEU A C 1
ATOM 578 O O . LEU A 1 72 ? -10.356 -8.066 -7.658 1.00 96.81 72 LEU A O 1
ATOM 582 N N . PRO A 1 73 ? -11.794 -8.080 -9.393 1.00 95.50 73 PRO A N 1
ATOM 583 C CA . PRO A 1 73 ? -12.865 -8.710 -8.636 1.00 95.50 73 PRO A CA 1
ATOM 584 C C . PRO A 1 73 ? -12.500 -10.108 -8.123 1.00 95.50 73 PRO A C 1
ATOM 586 O O . PRO A 1 73 ? -13.013 -10.497 -7.081 1.00 95.50 73 PRO A O 1
ATOM 589 N N . ASP A 1 74 ? -11.583 -10.810 -8.791 1.00 96.56 74 ASP A N 1
ATOM 590 C CA . ASP A 1 74 ? -11.168 -12.177 -8.453 1.00 96.56 74 ASP A CA 1
ATOM 591 C C . ASP A 1 74 ? -9.750 -12.231 -7.849 1.00 96.56 74 ASP A C 1
ATOM 593 O O . ASP A 1 74 ? -9.046 -13.235 -7.973 1.00 96.56 74 ASP A O 1
ATOM 597 N N . ALA A 1 75 ? -9.287 -11.132 -7.238 1.00 95.50 75 ALA A N 1
ATOM 598 C CA . ALA A 1 75 ? -7.972 -11.087 -6.606 1.00 95.50 75 ALA A CA 1
ATOM 599 C C . ALA A 1 75 ? -7.846 -12.165 -5.507 1.00 95.50 75 ALA A C 1
ATOM 601 O O . ALA A 1 75 ? -8.757 -12.316 -4.689 1.00 95.50 75 ALA A O 1
ATOM 602 N N . PRO A 1 76 ? -6.719 -12.896 -5.428 1.00 96.56 76 PRO A N 1
ATOM 603 C CA . PRO A 1 76 ? -6.548 -13.973 -4.449 1.00 96.56 76 PRO A CA 1
ATOM 604 C C . PRO A 1 76 ? -6.537 -13.472 -2.997 1.00 96.56 76 PRO A C 1
ATOM 606 O O . PRO A 1 76 ? -6.833 -14.226 -2.077 1.00 96.56 76 PRO A O 1
ATOM 609 N N . ASP A 1 77 ? -6.202 -12.202 -2.784 1.00 97.50 77 ASP A N 1
ATOM 610 C CA . ASP A 1 77 ? -6.184 -11.514 -1.493 1.00 97.50 77 ASP A CA 1
ATOM 611 C C . ASP A 1 77 ? -7.454 -10.677 -1.240 1.00 97.50 77 ASP A C 1
ATOM 613 O O . ASP A 1 77 ? -7.512 -9.943 -0.250 1.00 97.50 77 ASP A O 1
ATOM 617 N N . ARG A 1 78 ? -8.490 -10.807 -2.088 1.00 97.50 78 ARG A N 1
ATOM 618 C CA . ARG A 1 78 ? -9.737 -10.026 -2.024 1.00 97.50 78 ARG A CA 1
ATOM 619 C C . ARG A 1 78 ? -10.328 -9.955 -0.623 1.00 97.50 78 ARG A C 1
ATOM 621 O O . ARG A 1 78 ? -10.583 -8.858 -0.141 1.00 97.50 78 ARG A O 1
ATOM 628 N N . GLU A 1 79 ? -10.542 -11.102 0.016 1.00 98.06 79 GLU A N 1
ATOM 629 C CA . GLU A 1 79 ? -11.199 -11.183 1.328 1.00 98.06 79 GLU A CA 1
ATOM 630 C C . GLU A 1 79 ? -10.430 -10.378 2.390 1.00 98.06 79 GLU A C 1
ATOM 632 O O . GLU A 1 79 ? -11.011 -9.622 3.170 1.00 98.06 79 GLU A O 1
ATOM 637 N N . SER A 1 80 ? -9.096 -10.458 2.357 1.00 98.25 80 SER A N 1
ATOM 638 C CA . SER A 1 80 ? -8.230 -9.667 3.232 1.00 98.25 80 SER A CA 1
ATOM 639 C C . SER A 1 80 ? -8.382 -8.170 2.958 1.00 98.25 80 SER A C 1
ATOM 641 O O . SER A 1 80 ? -8.549 -7.380 3.890 1.00 98.25 80 SER A O 1
ATOM 643 N N . ILE A 1 81 ? -8.374 -7.750 1.689 1.00 98.56 81 ILE A N 1
ATOM 644 C CA . ILE A 1 81 ? -8.524 -6.333 1.329 1.00 98.56 81 ILE A CA 1
ATOM 645 C C . ILE A 1 81 ? -9.930 -5.808 1.663 1.00 98.56 81 ILE A C 1
ATOM 647 O O . ILE A 1 81 ? -10.060 -4.680 2.142 1.00 98.56 81 ILE A O 1
ATOM 651 N N . GLU A 1 82 ? -10.980 -6.614 1.505 1.00 98.56 82 GLU A N 1
ATOM 652 C CA . GLU A 1 82 ? -12.345 -6.266 1.917 1.00 98.56 82 GLU A CA 1
ATOM 653 C C . GLU A 1 82 ? -12.442 -6.007 3.424 1.00 98.56 82 GLU A C 1
ATOM 655 O O . GLU A 1 82 ? -13.078 -5.031 3.832 1.00 98.56 82 GLU A O 1
ATOM 660 N N . ALA A 1 83 ? -11.761 -6.803 4.253 1.00 98.56 83 ALA A N 1
ATOM 661 C CA . ALA A 1 83 ? -11.710 -6.583 5.699 1.00 98.56 83 ALA A CA 1
ATOM 662 C C . ALA A 1 83 ? -11.041 -5.241 6.066 1.00 98.56 83 ALA A C 1
ATOM 664 O O . ALA A 1 83 ? -11.535 -4.500 6.927 1.00 98.56 83 ALA A O 1
ATOM 665 N N . HIS A 1 84 ? -9.955 -4.879 5.373 1.00 98.44 84 HIS A N 1
ATOM 666 C CA . HIS A 1 84 ? -9.305 -3.574 5.535 1.00 98.44 84 HIS A CA 1
ATOM 667 C C . HIS A 1 84 ? -10.235 -2.430 5.118 1.00 98.44 84 HIS A C 1
ATOM 669 O O . HIS A 1 84 ? -10.379 -1.454 5.852 1.00 98.44 84 HIS A O 1
ATOM 675 N N . VAL A 1 85 ? -10.913 -2.561 3.974 1.00 98.69 85 VAL A N 1
ATOM 676 C CA . VAL A 1 85 ? -11.882 -1.571 3.479 1.00 98.69 85 VAL A CA 1
ATOM 677 C C . VAL A 1 85 ? -13.058 -1.406 4.445 1.00 98.69 85 VAL A C 1
ATOM 679 O O . VAL A 1 85 ? -13.475 -0.278 4.704 1.00 98.69 85 VAL A O 1
ATOM 682 N N . ALA A 1 86 ? -13.581 -2.493 5.017 1.00 98.44 86 ALA A N 1
ATOM 683 C CA . ALA A 1 86 ? -14.650 -2.433 6.013 1.00 98.44 86 ALA A CA 1
ATOM 684 C C . ALA A 1 86 ? -14.215 -1.653 7.265 1.00 98.44 86 ALA A C 1
ATOM 686 O O . ALA A 1 86 ? -14.935 -0.762 7.717 1.00 98.44 86 ALA A O 1
ATOM 687 N N . THR A 1 87 ? -13.007 -1.929 7.761 1.00 98.31 87 THR A N 1
ATOM 688 C CA . THR A 1 87 ? -12.412 -1.216 8.902 1.00 98.31 87 THR A CA 1
ATOM 689 C C . THR A 1 87 ? -12.218 0.269 8.588 1.00 98.31 87 THR A C 1
ATOM 691 O O . THR A 1 87 ? -12.652 1.140 9.339 1.00 98.31 87 THR A O 1
ATOM 694 N N . LEU A 1 88 ? -11.631 0.577 7.430 1.00 98.44 88 LEU A N 1
ATOM 695 C CA . LEU A 1 88 ? -11.407 1.945 6.967 1.00 98.44 88 LEU A CA 1
ATOM 696 C C . LEU A 1 88 ? -12.711 2.739 6.833 1.00 98.44 88 LEU A C 1
ATOM 698 O O . LEU A 1 88 ? -12.747 3.904 7.221 1.00 98.44 88 LEU A O 1
ATOM 702 N N . ARG A 1 89 ? -13.793 2.123 6.338 1.00 98.25 89 ARG A N 1
ATOM 703 C CA . ARG A 1 89 ? -15.113 2.771 6.255 1.00 98.25 89 ARG A CA 1
ATOM 704 C C . ARG A 1 89 ? -15.645 3.166 7.625 1.00 98.25 89 ARG A C 1
ATOM 706 O O . ARG A 1 89 ? -16.162 4.270 7.759 1.00 98.25 89 ARG A O 1
ATOM 713 N N . GLN A 1 90 ? -15.506 2.298 8.627 1.00 97.69 90 GLN A N 1
ATOM 714 C CA . GLN A 1 90 ? -15.916 2.614 9.998 1.00 97.69 90 GLN A CA 1
ATOM 715 C C . GLN A 1 90 ? -15.110 3.792 10.558 1.00 97.69 90 GLN A C 1
ATOM 717 O O . GLN A 1 90 ? -15.696 4.730 11.095 1.00 97.69 90 GLN A O 1
ATOM 722 N N . ILE A 1 91 ? -13.786 3.781 10.370 1.00 97.31 91 ILE A N 1
ATOM 723 C CA . ILE A 1 91 ? -12.903 4.859 10.836 1.00 97.31 91 ILE A CA 1
ATOM 724 C C . ILE A 1 91 ? -13.257 6.184 10.156 1.00 97.31 91 ILE A C 1
ATOM 726 O O . ILE A 1 91 ? -13.512 7.172 10.837 1.00 97.31 91 ILE A O 1
ATOM 730 N N . VAL A 1 92 ? -13.321 6.212 8.822 1.00 96.06 92 VAL A N 1
ATOM 731 C CA . VAL A 1 92 ? -13.616 7.436 8.062 1.00 96.06 92 VAL A CA 1
ATOM 732 C C . VAL A 1 92 ? -15.006 7.978 8.402 1.00 96.06 92 VAL A C 1
ATOM 734 O O . VAL A 1 92 ? -15.160 9.187 8.539 1.00 96.06 92 VAL A O 1
ATOM 737 N N . ALA A 1 93 ? -16.005 7.111 8.599 1.00 95.38 93 ALA A N 1
ATOM 738 C CA . ALA A 1 93 ? -17.340 7.534 9.020 1.00 95.38 93 ALA A CA 1
ATOM 739 C C . ALA A 1 93 ? -17.358 8.160 10.425 1.00 95.38 93 ALA A C 1
ATOM 741 O O . ALA A 1 93 ? -18.159 9.052 10.664 1.00 95.38 93 ALA A O 1
ATOM 742 N N . SER A 1 94 ? -16.482 7.720 11.335 1.00 94.69 94 SER A N 1
ATOM 743 C CA . SER A 1 94 ? -16.390 8.261 12.700 1.00 94.69 94 SER A CA 1
ATOM 744 C C . SER A 1 94 ? -15.659 9.606 12.812 1.00 94.69 94 SER A C 1
ATOM 746 O O . SER A 1 94 ? -15.686 10.223 13.874 1.00 94.69 94 SER A O 1
ATOM 748 N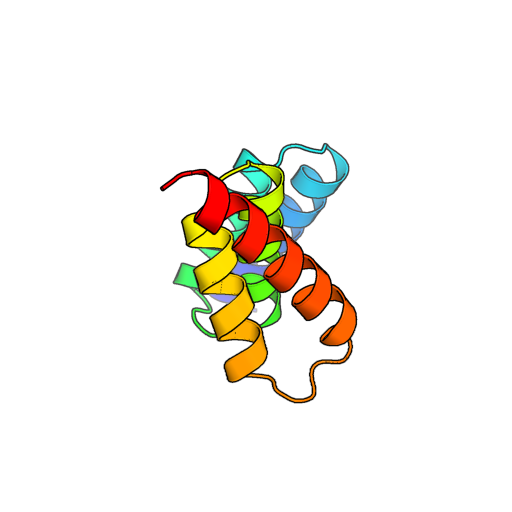 N . LEU A 1 95 ? -14.981 10.042 11.744 1.00 85.31 95 LEU A N 1
ATOM 749 C CA . LEU A 1 95 ? -14.219 11.297 11.694 1.00 85.31 95 LEU A CA 1
ATOM 750 C C . LEU A 1 95 ? -15.032 12.479 11.133 1.00 85.31 95 LEU A C 1
ATOM 752 O O . LEU A 1 95 ? -14.526 13.601 11.135 1.00 85.31 95 LEU A O 1
ATOM 756 N N . ASN A 1 96 ? -16.254 12.222 10.651 1.00 63.38 96 ASN A N 1
ATOM 757 C CA . ASN A 1 96 ? -17.200 13.218 10.135 1.00 63.38 96 ASN A CA 1
ATOM 758 C C . ASN A 1 96 ? -18.321 13.477 11.145 1.00 63.38 96 ASN A C 1
ATOM 760 O O . ASN A 1 96 ? -18.825 14.621 11.159 1.00 63.38 96 ASN A O 1
#

Secondary structure (DSSP, 8-state):
--HHHHHHHHHHHHHHHHHHTT-HHHHHHHHHHHHHHSTT-HHHHHHHHHHHHHTT-HHHHHHHHHHHHHH-TT-TTHHHHHHHHHHHHHHHHHT-